Protein AF-A0A6H1ZA80-F1 (afdb_monomer_lite)

Structure (mmCIF, N/CA/C/O backbone):
data_AF-A0A6H1ZA80-F1
#
_entry.id   AF-A0A6H1ZA80-F1
#
loop_
_atom_site.group_PDB
_atom_site.id
_atom_site.type_symbol
_atom_site.label_atom_id
_atom_site.label_alt_id
_atom_site.label_comp_id
_atom_site.label_asym_id
_atom_site.label_entity_id
_atom_site.label_seq_id
_atom_site.pdbx_PDB_ins_code
_atom_site.Cartn_x
_atom_site.Cartn_y
_atom_site.Cartn_z
_atom_site.occupancy
_atom_site.B_iso_or_equiv
_atom_site.auth_seq_id
_atom_site.auth_comp_id
_atom_site.auth_asym_id
_atom_site.auth_atom_id
_atom_site.pdbx_PDB_model_num
ATOM 1 N N . MET A 1 1 ? 14.340 18.798 15.946 1.00 47.81 1 MET A N 1
ATOM 2 C CA . MET A 1 1 ? 14.333 18.340 14.536 1.00 47.81 1 MET A CA 1
ATOM 3 C C . MET A 1 1 ? 13.569 17.008 14.405 1.00 47.81 1 MET A C 1
ATOM 5 O O . MET A 1 1 ? 14.192 16.008 14.082 1.00 47.81 1 MET A O 1
ATOM 9 N N . ARG A 1 2 ? 12.254 16.946 14.694 1.00 51.38 2 ARG A N 1
ATOM 10 C CA . ARG A 1 2 ? 11.468 15.684 14.615 1.00 51.38 2 ARG A CA 1
ATOM 11 C C . ARG A 1 2 ? 10.256 15.719 13.662 1.00 51.38 2 ARG A C 1
ATOM 13 O O . ARG A 1 2 ? 9.788 14.664 13.273 1.00 51.38 2 ARG A O 1
ATOM 20 N N . ASP A 1 3 ? 9.831 16.888 13.184 1.00 50.28 3 ASP A N 1
ATOM 21 C CA . ASP A 1 3 ? 8.573 17.041 12.423 1.00 50.28 3 ASP A CA 1
ATOM 22 C C . ASP A 1 3 ? 8.607 16.745 10.913 1.00 50.28 3 ASP A C 1
ATOM 24 O O . ASP A 1 3 ? 7.566 16.795 10.257 1.00 50.28 3 ASP A O 1
ATOM 28 N N . LYS A 1 4 ? 9.772 16.477 10.307 1.00 44.94 4 LYS A N 1
ATOM 29 C CA . LYS A 1 4 ? 9.838 16.284 8.844 1.00 44.94 4 LYS A CA 1
ATOM 30 C C . LYS A 1 4 ? 9.485 14.866 8.379 1.00 44.94 4 LYS A C 1
ATOM 32 O O . LYS A 1 4 ? 9.060 14.727 7.240 1.00 44.94 4 LYS A O 1
ATOM 37 N N . CYS A 1 5 ? 9.573 13.848 9.240 1.00 49.12 5 CYS A N 1
ATOM 38 C CA . CYS A 1 5 ? 9.268 12.469 8.836 1.00 49.12 5 CYS A CA 1
ATOM 39 C C . CYS A 1 5 ? 7.762 12.175 8.720 1.00 49.12 5 CYS A C 1
ATOM 41 O O . CYS A 1 5 ? 7.360 11.440 7.827 1.00 49.12 5 CYS A O 1
ATOM 43 N N . GLU A 1 6 ? 6.902 12.755 9.564 1.00 52.19 6 GLU A N 1
ATOM 44 C CA . GLU A 1 6 ? 5.474 12.379 9.581 1.00 52.19 6 GLU A CA 1
ATOM 45 C C . GLU A 1 6 ? 4.657 12.962 8.421 1.00 52.19 6 GLU A C 1
ATOM 47 O O . GLU A 1 6 ? 3.682 12.354 7.978 1.00 52.19 6 GLU A O 1
ATOM 52 N N . LYS A 1 7 ? 5.046 14.126 7.885 1.00 53.94 7 LYS A N 1
ATOM 53 C CA . LYS A 1 7 ? 4.291 14.767 6.796 1.00 53.94 7 LYS A CA 1
ATOM 54 C C . LYS A 1 7 ? 4.414 14.028 5.463 1.00 53.94 7 LYS A C 1
ATOM 56 O O . LYS A 1 7 ? 3.430 13.988 4.728 1.00 53.94 7 LYS A O 1
ATOM 61 N N . GLY A 1 8 ? 5.577 13.439 5.173 1.00 55.44 8 GLY A N 1
ATOM 62 C CA . GLY A 1 8 ? 5.786 12.635 3.964 1.00 55.44 8 GLY A CA 1
ATOM 63 C C . GLY A 1 8 ? 4.924 11.375 3.979 1.00 55.44 8 GLY A C 1
ATOM 64 O O . GLY A 1 8 ? 4.157 11.137 3.052 1.00 55.44 8 GLY A O 1
ATOM 65 N N . VAL A 1 9 ? 4.944 10.645 5.100 1.00 59.44 9 VAL A N 1
ATOM 66 C CA . VAL A 1 9 ? 4.170 9.406 5.273 1.00 59.44 9 VAL A CA 1
ATOM 67 C C . VAL A 1 9 ? 2.663 9.662 5.170 1.00 59.44 9 VAL A C 1
ATOM 69 O O . VAL A 1 9 ? 1.959 8.910 4.506 1.00 59.44 9 VAL A O 1
ATOM 72 N N . ARG A 1 10 ? 2.144 10.752 5.755 1.00 63.25 10 ARG A N 1
ATOM 73 C CA . ARG A 1 10 ? 0.700 11.054 5.707 1.00 63.25 10 ARG A CA 1
ATOM 74 C C . ARG A 1 10 ? 0.184 11.332 4.297 1.00 63.25 10 ARG A C 1
ATOM 76 O O . ARG A 1 10 ? -0.822 10.757 3.897 1.00 63.25 10 ARG A O 1
ATOM 83 N N . LYS A 1 11 ? 0.890 12.188 3.553 1.00 65.06 11 LYS A N 1
ATOM 84 C CA . LYS A 1 11 ? 0.515 12.566 2.183 1.00 65.06 11 LYS A CA 1
ATOM 85 C C . LYS A 1 11 ? 0.581 11.365 1.241 1.00 65.06 11 LYS A C 1
ATOM 87 O O . LYS A 1 11 ? -0.235 11.210 0.338 1.00 65.06 11 LYS A O 1
ATOM 92 N N . MET A 1 12 ? 1.532 10.485 1.518 1.00 69.00 12 MET A N 1
ATOM 93 C CA . MET A 1 12 ? 1.714 9.255 0.786 1.00 69.00 12 MET A CA 1
ATOM 94 C C . MET A 1 12 ? 0.603 8.230 1.039 1.00 69.00 12 MET A C 1
ATOM 96 O O . MET A 1 12 ? 0.121 7.590 0.101 1.00 69.00 12 MET A O 1
ATOM 100 N N . LEU A 1 13 ? 0.159 8.089 2.291 1.00 71.12 13 LEU A N 1
ATOM 101 C CA . LEU A 1 13 ? -0.970 7.224 2.626 1.00 71.12 13 LEU A CA 1
ATOM 102 C C . LEU A 1 13 ? -2.252 7.696 1.937 1.00 71.12 13 LEU A C 1
ATOM 104 O O . LEU A 1 13 ? -2.989 6.851 1.452 1.00 71.12 13 LEU A O 1
ATOM 108 N N . GLU A 1 14 ? -2.486 9.008 1.808 1.00 74.19 14 GLU A N 1
ATOM 109 C CA . GLU A 1 14 ? -3.641 9.547 1.068 1.00 74.19 14 GLU A CA 1
ATOM 110 C C . GLU A 1 14 ? -3.627 9.162 -0.422 1.00 74.19 14 GLU A C 1
ATOM 112 O O . GLU A 1 14 ? -4.639 8.677 -0.930 1.00 74.19 14 GLU A O 1
ATOM 117 N N . ASN A 1 15 ? -2.485 9.291 -1.110 1.00 73.81 15 ASN A N 1
ATOM 118 C CA . ASN A 1 15 ? -2.344 8.826 -2.498 1.00 73.81 15 ASN A CA 1
ATOM 119 C C . ASN A 1 15 ? -2.523 7.306 -2.603 1.00 73.81 15 ASN A C 1
ATOM 121 O O . ASN A 1 15 ? -3.259 6.816 -3.458 1.00 73.81 15 ASN A O 1
ATOM 125 N N . THR A 1 16 ? -1.901 6.553 -1.694 1.00 73.81 16 THR A N 1
ATOM 126 C CA . THR A 1 16 ? -2.047 5.092 -1.617 1.00 73.81 16 THR A CA 1
ATOM 127 C C . THR A 1 16 ? -3.518 4.704 -1.415 1.00 73.81 16 THR A C 1
ATOM 129 O O . THR A 1 16 ? -3.993 3.740 -2.011 1.00 73.81 16 THR A O 1
ATOM 132 N N . GLN A 1 17 ? -4.274 5.494 -0.648 1.00 74.25 17 GLN A N 1
ATOM 133 C CA . GLN A 1 17 ? -5.700 5.299 -0.390 1.00 74.25 17 GLN A CA 1
ATOM 134 C C . GLN A 1 17 ? -6.550 5.378 -1.659 1.00 74.25 17 GLN A C 1
ATOM 136 O O . GLN A 1 17 ? -7.469 4.573 -1.823 1.00 74.25 17 GLN A O 1
ATOM 141 N N . TYR A 1 18 ? -6.229 6.310 -2.562 1.00 77.31 18 TYR A N 1
ATOM 142 C CA . TYR A 1 18 ? -6.866 6.398 -3.876 1.00 77.31 18 TYR A CA 1
ATOM 143 C C . TYR A 1 18 ? -6.622 5.116 -4.682 1.00 77.31 18 TYR A C 1
ATOM 145 O O . TYR A 1 18 ? -7.570 4.507 -5.179 1.00 77.31 18 TYR A O 1
ATOM 153 N N . PHE A 1 19 ? -5.376 4.634 -4.718 1.00 74.50 19 PHE A N 1
ATOM 154 C CA . PHE A 1 19 ? -5.035 3.390 -5.413 1.00 74.50 19 PHE A CA 1
ATOM 155 C C . PHE A 1 19 ? -5.751 2.167 -4.836 1.00 74.50 19 PHE A C 1
ATOM 157 O O . PHE A 1 19 ? -6.234 1.328 -5.590 1.00 74.50 19 PHE A O 1
ATOM 164 N N . ILE A 1 20 ? -5.849 2.050 -3.513 1.00 77.94 20 ILE A N 1
ATOM 165 C CA . ILE A 1 20 ? -6.529 0.920 -2.867 1.00 77.94 20 ILE A CA 1
ATOM 166 C C . ILE A 1 20 ? -8.016 0.890 -3.236 1.00 77.94 20 ILE A C 1
ATOM 168 O O . ILE A 1 20 ? -8.566 -0.178 -3.505 1.00 77.94 20 ILE A O 1
ATOM 172 N N . LYS A 1 21 ? -8.671 2.051 -3.298 1.00 79.88 21 LYS A N 1
ATOM 173 C CA . LYS A 1 21 ? -10.074 2.111 -3.711 1.00 79.88 21 LYS A CA 1
ATOM 174 C C . LYS A 1 21 ? -10.255 1.755 -5.184 1.00 79.88 21 LYS A C 1
ATOM 176 O O . LYS A 1 21 ? -11.094 0.918 -5.493 1.00 79.88 21 LYS A O 1
ATOM 181 N N . GLU A 1 22 ? -9.443 2.330 -6.064 1.00 79.25 22 GLU A N 1
ATOM 182 C CA . GLU A 1 22 ? -9.580 2.159 -7.518 1.00 79.25 22 GLU A CA 1
ATOM 183 C C . GLU A 1 22 ? -9.121 0.782 -8.017 1.00 79.25 22 GLU A C 1
ATOM 185 O O . GLU A 1 22 ? -9.749 0.209 -8.898 1.00 79.25 22 GLU A O 1
ATOM 190 N N . PHE A 1 23 ? -8.036 0.227 -7.467 1.00 73.50 23 PHE A N 1
ATOM 191 C CA . PHE A 1 23 ? -7.432 -1.016 -7.970 1.00 73.50 23 PHE A CA 1
ATOM 192 C C . PHE A 1 23 ? -7.751 -2.238 -7.115 1.00 73.50 23 PHE A C 1
ATOM 194 O O . PHE A 1 23 ? -7.926 -3.333 -7.646 1.00 73.50 23 PHE A O 1
ATOM 201 N N . LEU A 1 24 ? -7.790 -2.077 -5.790 1.00 72.50 24 LEU A N 1
ATOM 202 C CA . LEU A 1 24 ? -8.073 -3.176 -4.861 1.00 72.50 24 LEU A CA 1
ATOM 203 C C . LEU A 1 24 ? -9.563 -3.273 -4.511 1.00 72.50 24 LEU A C 1
ATOM 205 O O . LEU A 1 24 ? -9.944 -4.227 -3.836 1.00 72.50 24 LEU A O 1
ATOM 209 N N . HIS A 1 25 ? -10.390 -2.315 -4.956 1.00 75.94 25 HIS A N 1
ATOM 210 C CA . HIS A 1 25 ? -11.824 -2.228 -4.644 1.00 75.94 25 HIS A CA 1
ATOM 211 C C . HIS A 1 25 ? -12.093 -2.417 -3.141 1.00 75.94 25 HIS A C 1
ATOM 213 O O . HIS A 1 25 ? -13.030 -3.103 -2.731 1.00 75.94 25 HIS A O 1
ATOM 219 N N . SER A 1 26 ? -11.216 -1.847 -2.312 1.00 75.25 26 SER A N 1
ATOM 220 C CA . SER A 1 26 ? -11.212 -2.048 -0.868 1.00 75.25 26 SER A CA 1
ATOM 221 C C . SER A 1 26 ? -11.362 -0.710 -0.155 1.00 75.25 26 SER A C 1
ATOM 223 O O . SER A 1 26 ? -10.652 0.249 -0.450 1.00 75.25 26 SER A O 1
ATOM 225 N N . ASP A 1 27 ? -12.262 -0.646 0.824 1.00 79.12 27 ASP A N 1
ATOM 226 C CA . ASP A 1 27 ? -12.405 0.517 1.709 1.00 79.12 27 ASP A CA 1
ATOM 227 C C . ASP A 1 27 ? -11.399 0.512 2.873 1.00 79.12 27 ASP A C 1
ATOM 229 O O . ASP A 1 27 ? -11.418 1.407 3.718 1.00 79.12 27 ASP A O 1
ATOM 233 N N . LYS A 1 28 ? -10.493 -0.474 2.927 1.00 82.44 28 LYS A N 1
ATOM 234 C CA . LYS A 1 28 ? -9.509 -0.586 4.008 1.00 82.44 28 LYS A CA 1
ATOM 235 C C . LYS A 1 28 ? -8.519 0.574 3.992 1.00 82.44 28 LYS A C 1
ATOM 237 O O . LYS A 1 28 ? -7.896 0.870 2.970 1.00 82.44 28 LYS A O 1
ATOM 242 N N . LYS A 1 29 ? -8.313 1.188 5.158 1.00 83.44 29 LYS A N 1
ATOM 243 C CA . LYS A 1 29 ? -7.357 2.281 5.337 1.00 83.44 29 LYS A CA 1
ATOM 244 C C . LYS A 1 29 ? -5.925 1.762 5.423 1.00 83.44 29 LYS A C 1
ATOM 246 O O . LYS A 1 29 ? -5.638 0.943 6.292 1.00 83.44 29 LYS A O 1
ATOM 251 N N . ALA A 1 30 ? -5.034 2.225 4.547 1.00 84.44 30 ALA A N 1
ATOM 252 C CA . ALA A 1 30 ? -3.614 1.917 4.661 1.00 84.44 30 ALA A CA 1
ATOM 253 C C . ALA A 1 30 ? -2.993 2.763 5.772 1.00 84.44 30 ALA A C 1
ATOM 255 O O . ALA A 1 30 ? -3.273 3.957 5.900 1.00 84.44 30 ALA A O 1
ATOM 256 N N . VAL A 1 31 ? -2.151 2.128 6.578 1.00 86.62 31 VAL A N 1
ATOM 257 C CA . VAL A 1 31 ? -1.435 2.768 7.688 1.00 86.62 31 VAL A CA 1
ATOM 258 C C . VAL A 1 31 ? 0.073 2.742 7.486 1.00 86.62 31 VAL A C 1
ATOM 260 O O . VAL A 1 31 ? 0.768 3.598 8.022 1.00 86.62 31 VAL A O 1
ATOM 263 N N . GLU A 1 32 ? 0.581 1.809 6.682 1.00 85.38 32 GLU A N 1
ATOM 264 C CA . GLU A 1 32 ? 2.003 1.703 6.377 1.00 85.38 32 GLU A CA 1
ATOM 265 C C . GLU A 1 32 ? 2.208 1.062 5.002 1.00 85.38 32 GLU A C 1
ATOM 267 O O . GLU A 1 32 ? 1.424 0.218 4.569 1.00 85.38 32 GLU A O 1
ATOM 272 N N . VAL A 1 33 ? 3.277 1.450 4.309 1.00 83.44 33 VAL A N 1
ATOM 273 C CA . VAL A 1 33 ? 3.715 0.799 3.074 1.00 83.44 33 VAL A CA 1
ATOM 274 C C . VAL A 1 33 ? 5.171 0.398 3.246 1.00 83.44 33 VAL A C 1
ATOM 276 O O . VAL A 1 33 ? 6.040 1.237 3.475 1.00 83.44 33 VAL A O 1
ATOM 279 N N . LYS A 1 34 ? 5.444 -0.899 3.131 1.00 85.00 34 LYS A N 1
ATOM 280 C CA . LYS A 1 34 ? 6.785 -1.475 3.214 1.00 85.00 34 LYS A CA 1
ATOM 281 C C . LYS A 1 34 ? 7.259 -1.872 1.825 1.00 85.00 34 LYS A C 1
ATOM 283 O O . LYS A 1 34 ? 6.479 -2.299 0.976 1.00 85.00 34 LYS A O 1
ATOM 288 N N . LYS A 1 35 ? 8.568 -1.813 1.607 1.00 84.19 35 LYS A N 1
ATOM 289 C CA . LYS A 1 35 ? 9.193 -2.462 0.454 1.00 84.19 35 LYS A CA 1
ATOM 290 C C . LYS A 1 35 ? 9.408 -3.936 0.784 1.00 84.19 35 LYS A C 1
ATOM 292 O O . LYS A 1 35 ? 10.143 -4.236 1.719 1.00 84.19 35 LYS A O 1
ATOM 297 N N . GLY A 1 36 ? 8.778 -4.829 0.028 1.00 84.00 36 GLY A N 1
ATOM 298 C CA . GLY A 1 36 ? 8.994 -6.269 0.168 1.00 84.00 36 GLY A CA 1
ATOM 299 C C . GLY A 1 36 ? 10.265 -6.707 -0.559 1.00 84.00 36 GLY A C 1
ATOM 300 O O . GLY A 1 36 ? 11.240 -7.132 0.056 1.00 84.00 36 GLY A O 1
ATOM 301 N N . GLY A 1 37 ? 10.286 -6.518 -1.878 1.00 82.00 37 GLY A N 1
ATOM 302 C CA . GLY A 1 37 ? 11.298 -7.066 -2.781 1.00 82.00 37 GLY A CA 1
ATOM 303 C C . GLY A 1 37 ? 11.634 -6.155 -3.963 1.00 82.00 37 GLY A C 1
ATOM 304 O O . GLY A 1 37 ? 11.361 -4.949 -3.964 1.00 82.00 37 GLY A O 1
ATOM 305 N N . VAL A 1 38 ? 12.276 -6.727 -4.984 1.00 78.81 38 VAL A N 1
ATOM 306 C CA . VAL A 1 38 ? 12.562 -6.024 -6.242 1.00 78.81 38 VAL A CA 1
ATOM 307 C C . VAL A 1 38 ? 11.239 -5.884 -6.994 1.00 78.81 38 VAL A C 1
ATOM 309 O O . VAL A 1 38 ? 10.758 -6.848 -7.576 1.00 78.81 38 VAL A O 1
ATOM 312 N N . LEU A 1 39 ? 10.657 -4.680 -6.956 1.00 84.62 39 LEU A N 1
ATOM 313 C CA . LEU A 1 39 ? 9.334 -4.350 -7.517 1.00 84.62 39 LEU A CA 1
ATOM 314 C C . LEU A 1 39 ? 8.148 -4.961 -6.746 1.00 84.62 39 LEU A C 1
ATOM 316 O O . LEU A 1 39 ? 7.110 -5.248 -7.342 1.00 84.62 39 LEU A O 1
ATOM 320 N N . GLU A 1 40 ? 8.295 -5.131 -5.429 1.00 89.25 40 GLU A N 1
ATOM 321 C CA . GLU A 1 40 ? 7.204 -5.540 -4.536 1.00 89.25 40 GLU A CA 1
ATOM 322 C C . GLU A 1 40 ? 7.006 -4.503 -3.423 1.00 89.25 40 GLU A C 1
ATOM 324 O O . GLU A 1 40 ? 7.950 -4.142 -2.709 1.00 89.25 40 GLU A O 1
ATOM 329 N N . ALA A 1 41 ? 5.759 -4.067 -3.256 1.00 88.00 41 ALA A N 1
ATOM 330 C CA . ALA A 1 41 ? 5.297 -3.214 -2.172 1.00 88.00 41 ALA A CA 1
ATOM 331 C C . ALA A 1 41 ? 4.286 -3.982 -1.311 1.00 88.00 41 ALA A C 1
ATOM 333 O O . ALA A 1 41 ? 3.437 -4.710 -1.823 1.00 88.00 41 ALA A O 1
ATOM 334 N N . ILE A 1 42 ? 4.375 -3.821 0.004 1.00 89.69 42 ILE A N 1
ATOM 335 C CA . ILE A 1 42 ? 3.484 -4.442 0.981 1.00 89.69 42 ILE A CA 1
ATOM 336 C C . ILE A 1 42 ? 2.721 -3.318 1.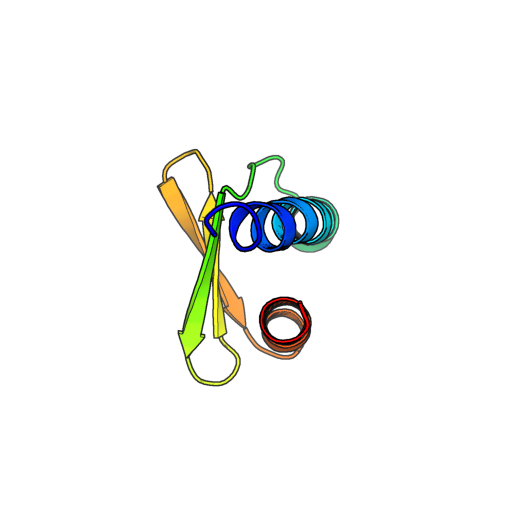668 1.00 89.69 42 ILE A C 1
ATOM 338 O O . ILE A 1 42 ? 3.307 -2.513 2.387 1.00 89.69 42 ILE A O 1
ATOM 342 N N . ILE A 1 43 ? 1.419 -3.258 1.436 1.00 87.62 43 ILE A N 1
ATOM 343 C CA . ILE A 1 43 ? 0.518 -2.294 2.058 1.00 87.62 43 ILE A CA 1
ATOM 344 C C . ILE A 1 43 ? -0.020 -2.928 3.335 1.00 87.62 43 ILE A C 1
ATOM 346 O O . ILE A 1 43 ? -0.657 -3.978 3.280 1.00 87.62 43 I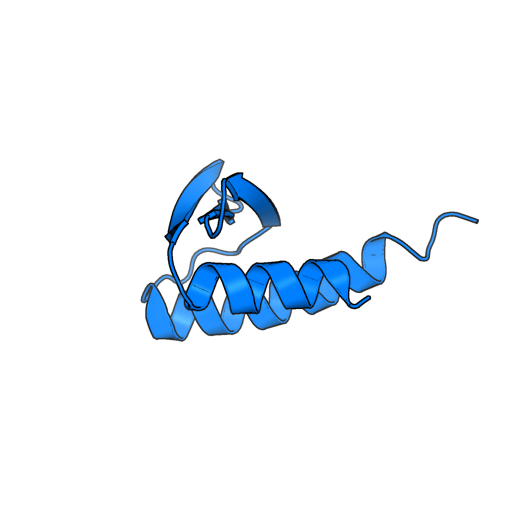LE A O 1
ATOM 350 N N . VAL A 1 44 ? 0.226 -2.295 4.475 1.00 88.38 44 VAL A N 1
ATOM 351 C CA . VAL A 1 44 ? -0.346 -2.680 5.763 1.00 88.38 44 VAL A CA 1
ATOM 352 C C . VAL A 1 44 ? -1.564 -1.806 6.020 1.00 88.38 44 VAL A C 1
ATOM 354 O O . VAL A 1 44 ? -1.490 -0.574 5.971 1.00 88.38 44 VAL A O 1
ATOM 357 N N . PHE A 1 45 ? -2.691 -2.447 6.290 1.00 88.50 45 PHE A N 1
ATOM 358 C CA . PHE A 1 45 ? -3.948 -1.791 6.616 1.00 88.50 45 PHE A CA 1
ATOM 359 C C . PHE A 1 45 ? -4.142 -1.647 8.126 1.00 88.50 45 PHE A C 1
ATOM 361 O O . PHE A 1 45 ? -3.475 -2.311 8.918 1.00 88.50 45 PHE A O 1
ATOM 368 N N . GLU A 1 46 ? -5.072 -0.782 8.536 1.00 88.19 46 GLU A N 1
ATOM 369 C CA . GLU A 1 46 ? -5.354 -0.544 9.960 1.00 88.19 46 GLU A CA 1
ATOM 370 C C . GLU A 1 46 ? -5.851 -1.798 10.693 1.00 88.19 46 G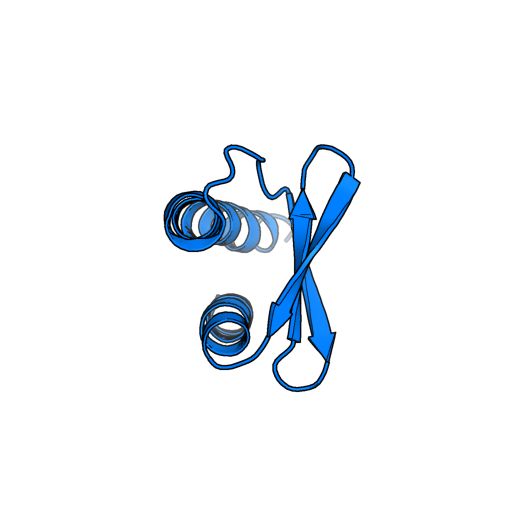LU A C 1
ATOM 372 O O . GLU A 1 46 ? -5.645 -1.931 11.895 1.00 88.19 46 GLU A O 1
ATOM 377 N N . ASP A 1 47 ? -6.473 -2.732 9.967 1.00 86.50 47 ASP A N 1
ATOM 378 C CA . ASP A 1 47 ? -6.950 -4.012 10.494 1.00 86.50 47 ASP A CA 1
ATOM 379 C C . ASP A 1 47 ? -5.824 -5.053 10.653 1.00 86.50 47 ASP A C 1
ATOM 381 O O . ASP A 1 47 ? -6.081 -6.191 11.041 1.00 86.50 47 ASP A O 1
ATOM 385 N N . GLY A 1 48 ? -4.577 -4.677 10.345 1.00 86.69 48 GLY A N 1
ATOM 386 C CA . GLY A 1 48 ? -3.408 -5.552 10.373 1.00 86.69 48 GLY A CA 1
ATOM 387 C C . GLY A 1 48 ? -3.273 -6.449 9.142 1.00 86.69 48 GLY A C 1
ATOM 388 O O . GLY A 1 48 ? -2.332 -7.238 9.070 1.00 86.69 48 GLY A O 1
ATOM 389 N N . THR A 1 49 ? -4.176 -6.341 8.161 1.00 89.50 49 THR A N 1
ATOM 390 C CA . THR A 1 49 ? -4.039 -7.072 6.898 1.00 89.50 49 THR A CA 1
ATOM 391 C C . THR A 1 49 ? -2.851 -6.523 6.113 1.00 89.50 49 THR A C 1
ATOM 393 O O . THR A 1 49 ? -2.689 -5.310 5.982 1.00 89.50 49 THR A O 1
ATOM 396 N N . GLU A 1 50 ? -2.055 -7.413 5.527 1.00 91.38 50 GLU A N 1
ATOM 397 C CA . GLU A 1 50 ? -0.981 -7.048 4.607 1.00 91.38 50 GLU A CA 1
ATOM 398 C C . GLU A 1 50 ? -1.356 -7.452 3.177 1.00 91.38 50 GLU A C 1
ATOM 400 O O . GLU A 1 50 ? -1.619 -8.622 2.895 1.00 91.38 50 GLU A O 1
ATOM 405 N N . GLN A 1 51 ? -1.357 -6.492 2.254 1.00 87.25 51 GLN A N 1
ATOM 406 C CA . GLN A 1 51 ? -1.593 -6.727 0.835 1.00 87.25 51 GLN A CA 1
ATOM 407 C C . GLN A 1 51 ? -0.319 -6.501 0.042 1.00 87.25 51 GLN A C 1
ATOM 409 O O . GLN A 1 51 ? 0.260 -5.416 0.042 1.00 87.25 51 GLN A O 1
ATOM 414 N N . ARG A 1 52 ? 0.092 -7.538 -0.682 1.00 89.25 52 ARG A N 1
ATOM 415 C CA . ARG A 1 52 ? 1.255 -7.471 -1.562 1.00 89.25 52 ARG A CA 1
ATOM 416 C C . ARG A 1 52 ? 0.832 -6.991 -2.936 1.00 89.25 52 ARG A C 1
ATOM 418 O O . ARG A 1 52 ? -0.151 -7.475 -3.501 1.00 89.25 52 ARG A O 1
ATOM 425 N N . VAL A 1 53 ? 1.594 -6.042 -3.447 1.00 86.31 53 VAL A N 1
ATOM 426 C CA . VAL A 1 53 ? 1.432 -5.411 -4.747 1.00 86.31 53 VAL A CA 1
ATOM 427 C C . VAL A 1 53 ? 2.743 -5.591 -5.499 1.00 86.31 53 VAL A C 1
ATOM 429 O O . VAL A 1 53 ? 3.812 -5.355 -4.943 1.00 86.31 53 VAL A O 1
ATOM 432 N N . ASN A 1 54 ? 2.663 -6.009 -6.760 1.00 89.19 54 ASN A N 1
ATOM 433 C CA . ASN A 1 54 ? 3.824 -6.321 -7.590 1.00 89.19 54 ASN A CA 1
ATOM 434 C C . ASN A 1 54 ? 3.788 -5.570 -8.926 1.00 89.19 54 ASN A C 1
ATOM 436 O O . ASN A 1 54 ? 2.735 -5.118 -9.382 1.00 89.19 54 ASN A O 1
ATOM 440 N N . GLY A 1 55 ? 4.948 -5.481 -9.579 1.00 83.94 55 GLY A N 1
ATOM 441 C CA . GLY A 1 55 ? 5.074 -4.943 -10.934 1.00 83.94 55 GLY A CA 1
ATOM 442 C C . GLY A 1 55 ? 5.038 -3.417 -10.971 1.00 83.94 55 GLY A C 1
ATOM 443 O O . GLY A 1 55 ? 5.504 -2.761 -10.044 1.00 83.94 55 GLY A O 1
ATOM 444 N N . LYS A 1 56 ? 4.496 -2.836 -12.050 1.00 83.62 56 LYS A N 1
ATOM 445 C CA . LYS A 1 56 ? 4.513 -1.376 -12.261 1.00 83.62 56 LYS A CA 1
ATOM 446 C C . LYS A 1 56 ? 3.865 -0.606 -11.104 1.00 83.62 56 LYS A C 1
ATOM 448 O O . LYS A 1 56 ? 4.407 0.404 -10.680 1.00 83.62 56 LYS A O 1
ATOM 453 N N . LEU A 1 57 ? 2.774 -1.131 -10.543 1.00 78.00 57 LEU A N 1
ATOM 454 C CA . LEU A 1 57 ? 2.060 -0.489 -9.436 1.00 78.00 57 LEU A CA 1
ATOM 455 C C . LEU A 1 57 ? 2.928 -0.385 -8.173 1.00 78.00 57 LEU A C 1
ATOM 457 O O . LEU A 1 57 ? 2.927 0.638 -7.500 1.00 78.00 57 LEU A O 1
ATOM 461 N N . ALA A 1 58 ? 3.713 -1.422 -7.878 1.00 83.94 58 ALA A N 1
ATOM 462 C CA . ALA A 1 58 ? 4.657 -1.385 -6.769 1.00 83.94 58 ALA A CA 1
ATOM 463 C C . ALA A 1 58 ? 5.762 -0.350 -7.002 1.00 83.94 58 ALA A C 1
ATOM 465 O O . ALA A 1 58 ? 6.195 0.289 -6.054 1.00 83.94 58 ALA A O 1
ATOM 466 N N . ILE A 1 59 ? 6.212 -0.167 -8.245 1.00 83.44 59 ILE A N 1
ATOM 467 C CA . ILE A 1 59 ? 7.231 0.833 -8.589 1.00 83.44 59 ILE A CA 1
ATOM 468 C C . ILE A 1 59 ? 6.685 2.238 -8.367 1.00 83.44 59 ILE A C 1
ATOM 470 O O . ILE A 1 59 ? 7.304 2.983 -7.622 1.00 83.44 59 ILE A O 1
ATOM 474 N N . ASP A 1 60 ? 5.518 2.559 -8.93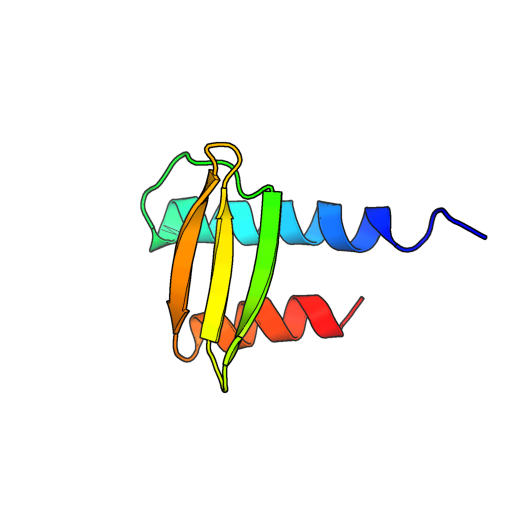5 1.00 80.88 60 ASP A N 1
ATOM 475 C CA . ASP A 1 60 ? 4.869 3.866 -8.771 1.00 80.88 60 ASP A CA 1
ATOM 476 C C . ASP A 1 60 ? 4.696 4.210 -7.275 1.00 80.88 60 ASP A C 1
ATOM 478 O O . ASP A 1 60 ? 5.063 5.299 -6.837 1.00 80.88 60 ASP A O 1
ATOM 482 N N . ILE A 1 61 ? 4.242 3.248 -6.458 1.00 78.62 61 ILE A N 1
ATOM 483 C CA . ILE A 1 61 ? 4.119 3.426 -5.003 1.00 78.62 61 ILE A CA 1
ATOM 484 C C . ILE A 1 61 ? 5.498 3.623 -4.353 1.00 78.62 61 ILE A C 1
ATOM 486 O O . ILE A 1 61 ? 5.67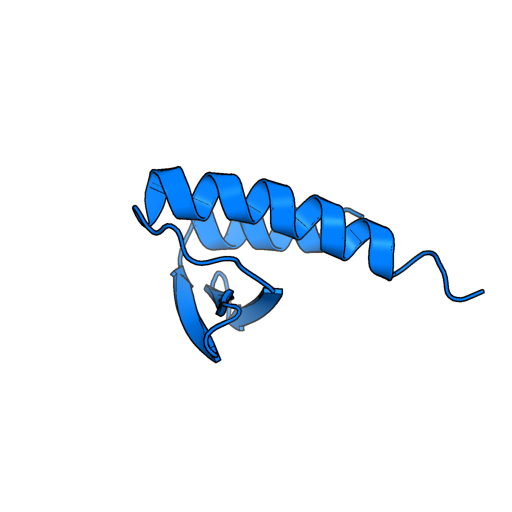6 4.538 -3.561 1.00 78.62 61 ILE A O 1
ATOM 490 N N . LEU A 1 62 ? 6.491 2.781 -4.654 1.00 78.06 62 LEU A N 1
ATOM 491 C CA . LEU A 1 62 ? 7.818 2.844 -4.024 1.00 78.06 62 LEU A CA 1
ATOM 492 C C . LEU A 1 62 ? 8.641 4.073 -4.453 1.00 78.06 62 LEU A C 1
ATOM 494 O O . LEU A 1 62 ? 9.479 4.538 -3.676 1.00 78.06 62 LEU A O 1
ATOM 498 N N . GLU A 1 63 ? 8.450 4.582 -5.671 1.00 77.25 63 GLU A N 1
ATOM 499 C CA . GLU A 1 63 ? 9.085 5.812 -6.160 1.00 77.25 63 GLU A CA 1
ATOM 500 C C . GLU A 1 63 ? 8.540 7.042 -5.437 1.00 77.25 63 GLU A C 1
ATOM 502 O O . GLU A 1 63 ? 9.331 7.895 -5.028 1.00 77.25 63 GLU A O 1
ATOM 507 N N . ASP A 1 64 ? 7.233 7.077 -5.168 1.00 71.50 64 ASP A N 1
ATOM 508 C CA . ASP A 1 64 ? 6.612 8.124 -4.353 1.00 71.50 64 ASP A CA 1
ATOM 509 C C . ASP A 1 64 ? 7.195 8.128 -2.917 1.00 71.50 64 ASP A C 1
ATOM 511 O O . ASP A 1 64 ? 7.437 9.200 -2.362 1.00 71.50 64 ASP A O 1
ATOM 515 N N . ILE A 1 65 ? 7.570 6.954 -2.356 1.00 65.38 65 ILE A N 1
ATOM 516 C CA . ILE A 1 65 ? 8.229 6.855 -1.027 1.00 65.38 65 ILE A CA 1
ATOM 517 C C . ILE A 1 65 ? 9.604 7.526 -1.074 1.00 65.38 65 ILE A C 1
ATOM 519 O O . ILE A 1 65 ? 10.006 8.207 -0.133 1.00 65.38 65 ILE A O 1
ATOM 523 N N . ARG A 1 66 ? 10.373 7.291 -2.143 1.00 63.94 66 ARG A N 1
ATOM 524 C CA . ARG A 1 66 ? 11.759 7.775 -2.256 1.00 63.94 66 ARG A CA 1
ATOM 525 C C . ARG A 1 66 ? 11.867 9.269 -2.565 1.00 63.94 66 ARG A C 1
ATOM 527 O O . ARG A 1 66 ? 12.963 9.805 -2.416 1.00 63.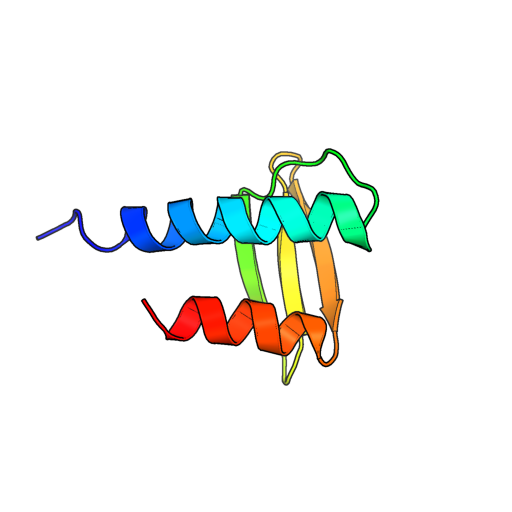94 66 ARG A O 1
ATOM 534 N N . GLY A 1 67 ? 10.797 9.906 -3.040 1.00 51.78 67 GLY A N 1
ATOM 535 C CA . GLY A 1 67 ? 10.820 11.266 -3.581 1.00 51.78 67 GLY A CA 1
ATOM 536 C C . GLY A 1 67 ? 10.539 12.416 -2.601 1.00 51.78 67 GLY A C 1
ATOM 537 O O . GLY A 1 67 ? 10.650 13.564 -3.031 1.00 51.78 67 GLY A O 1
ATOM 538 N N . SER A 1 68 ? 10.177 12.155 -1.333 1.00 46.69 68 SER A N 1
ATOM 539 C CA . SER A 1 68 ? 9.850 13.189 -0.318 1.00 46.69 68 SER A CA 1
ATOM 540 C C . SER A 1 68 ? 10.891 13.359 0.786 1.00 46.69 68 SER A C 1
ATOM 542 O O . SER A 1 68 ? 11.458 12.343 1.240 1.00 46.69 68 SER A O 1
#

Sequence (68 aa):
MRDKCEKGVRKMLENTQYFIKEFLHSDKKAVEVKKGGVLEAIIVFEDGTEQRVNGKLAIDILEDIRGS

pLDDT: mean 75.76, std 12.73, range [44.94, 91.38]

Secondary structure (DSSP, 8-state):
--THHHHHHHHHHHHHHHHHHHHH---PPEEEEEEEETTEEEEEETTS-EEEEETHHHHHHHHHHHT-

Foldseek 3Di:
DPPPVPVLQVVLQVVVCVCCCPPVVDNFRFDDWDADDDQWIWTQTPVRDIDIDGDPVSVVSVVSSVPD

Radius of gyration: 11.68 Å; chains: 1; bounding box: 27×26×27 Å

Organism: NCBI:txid1070528